Protein AF-A0A351YB66-F1 (afdb_monomer)

Structure (mmCIF, N/CA/C/O backbone):
data_AF-A0A351YB66-F1
#
_entry.id   AF-A0A351YB66-F1
#
loop_
_atom_site.group_PDB
_atom_site.id
_atom_site.type_symbol
_atom_site.label_atom_id
_atom_site.label_alt_id
_atom_site.label_comp_id
_atom_site.label_asym_id
_atom_site.label_entity_id
_atom_site.label_seq_id
_atom_s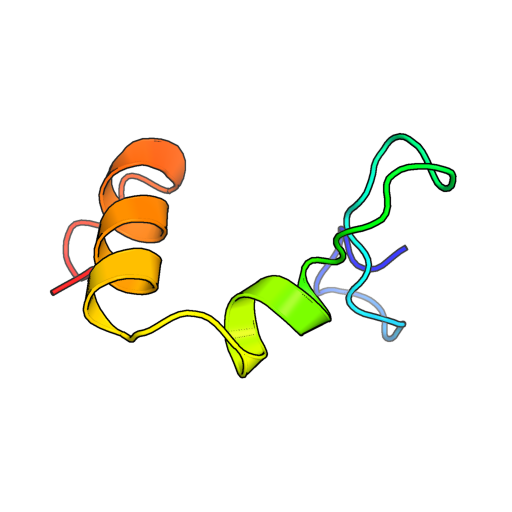ite.pdbx_PDB_ins_code
_atom_site.Car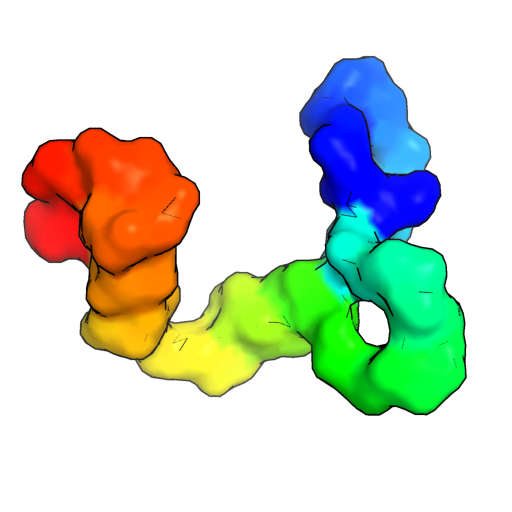tn_x
_atom_site.Cartn_y
_atom_site.Cartn_z
_atom_site.occupancy
_atom_site.B_iso_or_equiv
_atom_site.auth_seq_id
_atom_site.auth_comp_id
_atom_site.auth_asym_id
_atom_site.auth_atom_id
_atom_site.pdbx_PDB_model_num
ATOM 1 N N . ARG A 1 1 ? 6.761 -3.878 -11.512 1.00 83.75 1 ARG A N 1
ATOM 2 C CA . ARG A 1 1 ? 6.812 -4.039 -10.031 1.00 83.75 1 ARG A CA 1
ATOM 3 C C . ARG A 1 1 ? 5.762 -3.188 -9.304 1.00 83.75 1 ARG A C 1
ATOM 5 O O . ARG A 1 1 ? 5.709 -3.259 -8.085 1.00 83.75 1 ARG A O 1
ATOM 12 N N . GLY A 1 2 ? 4.964 -2.384 -10.017 1.00 92.12 2 GLY A N 1
ATOM 13 C CA . GLY A 1 2 ? 3.900 -1.594 -9.397 1.00 92.12 2 GLY A CA 1
ATOM 14 C C . GLY A 1 2 ? 4.359 -0.315 -8.697 1.00 92.12 2 GLY A C 1
ATOM 15 O O . GLY A 1 2 ? 3.543 0.294 -8.038 1.00 92.12 2 GLY A O 1
ATOM 16 N N . PHE A 1 3 ? 5.627 0.107 -8.825 1.00 95.00 3 PHE A N 1
ATOM 17 C CA . PHE A 1 3 ? 6.106 1.387 -8.264 1.00 95.00 3 PHE A CA 1
ATOM 18 C C . PHE A 1 3 ? 5.737 2.610 -9.112 1.00 95.00 3 PHE A C 1
ATOM 20 O O . PHE A 1 3 ? 5.768 3.728 -8.618 1.00 95.00 3 PHE A O 1
ATOM 27 N N . SER A 1 4 ? 5.447 2.410 -10.398 1.00 94.38 4 SER A N 1
ATOM 28 C CA . SER A 1 4 ? 5.044 3.480 -11.306 1.00 94.38 4 SER A CA 1
ATOM 29 C C . SER A 1 4 ? 3.585 3.291 -11.675 1.00 94.38 4 SER A C 1
ATOM 31 O O . SER A 1 4 ? 3.171 2.169 -11.953 1.00 94.38 4 SER A O 1
ATOM 33 N N . PHE A 1 5 ? 2.852 4.397 -11.732 1.00 93.31 5 PHE A N 1
ATOM 34 C CA . PHE A 1 5 ? 1.497 4.462 -12.274 1.00 93.31 5 PHE A CA 1
ATOM 35 C C . PHE A 1 5 ? 1.475 4.572 -13.809 1.00 93.31 5 PHE A C 1
ATOM 37 O O . PHE A 1 5 ? 0.417 4.460 -14.412 1.00 93.31 5 PHE A O 1
ATOM 44 N N . ARG A 1 6 ? 2.625 4.821 -14.458 1.00 95.31 6 ARG A N 1
ATOM 45 C CA . ARG A 1 6 ? 2.703 5.087 -15.910 1.00 95.31 6 ARG A CA 1
ATOM 46 C C . ARG A 1 6 ? 2.529 3.840 -16.773 1.00 95.31 6 ARG A C 1
ATOM 48 O O . ARG A 1 6 ? 2.206 3.965 -17.947 1.00 95.31 6 ARG A O 1
ATOM 55 N N . PHE A 1 7 ? 2.809 2.667 -16.217 1.00 92.81 7 PHE A N 1
ATOM 56 C CA . PHE A 1 7 ? 2.795 1.399 -16.935 1.00 92.81 7 PHE A CA 1
ATOM 57 C C . PHE A 1 7 ? 1.986 0.384 -16.143 1.00 92.81 7 PHE A C 1
ATOM 59 O O . PHE A 1 7 ? 2.107 0.320 -14.917 1.00 92.81 7 PHE A O 1
ATOM 66 N N . GLU A 1 8 ? 1.213 -0.440 -16.842 1.00 92.31 8 GLU A N 1
ATOM 67 C CA . GLU A 1 8 ? 0.452 -1.506 -16.204 1.00 92.31 8 GLU A CA 1
ATOM 68 C C . GLU A 1 8 ? 1.359 -2.561 -15.559 1.00 92.31 8 GLU A C 1
ATOM 70 O O . GLU A 1 8 ? 2.463 -2.875 -16.017 1.00 92.31 8 GLU A O 1
ATOM 75 N N . GLY A 1 9 ? 0.877 -3.136 -14.461 1.00 91.75 9 GLY A N 1
ATOM 76 C CA . GLY A 1 9 ? 1.531 -4.248 -13.793 1.00 91.75 9 GLY A CA 1
ATOM 77 C C . GLY A 1 9 ? 0.950 -4.524 -12.413 1.00 91.75 9 GLY A C 1
ATOM 78 O O . GLY A 1 9 ? 0.207 -3.724 -11.855 1.00 91.75 9 GLY A O 1
ATOM 79 N N . LYS A 1 10 ? 1.332 -5.668 -11.835 1.00 93.56 10 LYS A N 1
ATOM 80 C CA . LYS A 1 10 ? 0.900 -6.058 -10.485 1.00 93.56 10 LYS A CA 1
ATOM 81 C C . LYS A 1 10 ? 1.303 -5.000 -9.450 1.00 93.56 10 LYS A C 1
ATOM 83 O O . LYS A 1 10 ? 2.477 -4.600 -9.412 1.00 93.56 10 LYS A O 1
ATOM 88 N N . LEU A 1 11 ? 0.352 -4.615 -8.595 1.00 95.62 11 LEU A N 1
ATOM 89 C CA . LEU A 1 11 ? 0.528 -3.681 -7.478 1.00 95.62 11 LEU A CA 1
ATOM 90 C C . LEU A 1 11 ? 1.301 -4.353 -6.326 1.00 95.62 11 LEU A C 1
ATOM 92 O O . LEU A 1 11 ? 0.761 -4.696 -5.283 1.00 95.62 11 LEU A O 1
ATOM 96 N N . ASP A 1 12 ? 2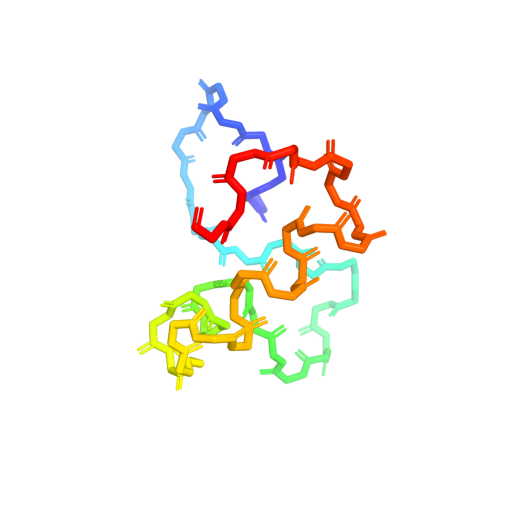.586 -4.612 -6.559 1.00 95.69 12 ASP A N 1
ATOM 97 C CA . ASP A 1 12 ? 3.465 -5.281 -5.597 1.00 95.69 12 ASP A CA 1
ATOM 98 C C . ASP A 1 12 ? 4.141 -4.262 -4.662 1.00 95.69 12 ASP A C 1
ATOM 100 O O . ASP A 1 12 ? 3.956 -4.321 -3.450 1.00 95.69 12 ASP A O 1
ATOM 104 N N . MET A 1 13 ? 4.896 -3.309 -5.228 1.00 96.00 13 MET A N 1
ATOM 105 C CA . MET A 1 13 ? 5.661 -2.263 -4.521 1.00 96.00 13 MET A CA 1
ATOM 106 C C . MET A 1 13 ? 6.654 -2.747 -3.439 1.00 96.00 13 MET A C 1
ATOM 108 O O . MET A 1 13 ? 7.284 -1.925 -2.776 1.00 96.00 13 MET A O 1
ATOM 112 N N . ARG A 1 14 ? 6.902 -4.054 -3.264 1.00 96.62 14 ARG A N 1
ATOM 113 C CA . ARG A 1 14 ? 7.954 -4.526 -2.347 1.00 96.62 14 ARG A CA 1
ATOM 114 C C . ARG A 1 14 ? 9.329 -4.326 -2.960 1.00 96.62 14 ARG A C 1
ATOM 116 O O . ARG A 1 14 ? 9.572 -4.765 -4.087 1.00 96.62 14 ARG A O 1
ATOM 123 N N . MET A 1 15 ? 10.275 -3.773 -2.197 1.00 94.44 15 MET A N 1
ATOM 124 C CA . MET A 1 15 ? 11.698 -3.759 -2.573 1.00 94.44 15 MET A CA 1
ATOM 125 C C . MET A 1 15 ? 12.326 -5.160 -2.487 1.00 94.44 15 MET A C 1
ATOM 127 O O . MET A 1 15 ? 13.014 -5.577 -3.419 1.00 94.44 15 MET A O 1
ATOM 131 N N . ASN A 1 16 ? 12.017 -5.913 -1.426 1.00 95.50 16 ASN A N 1
ATOM 132 C CA . ASN A 1 16 ? 12.401 -7.314 -1.245 1.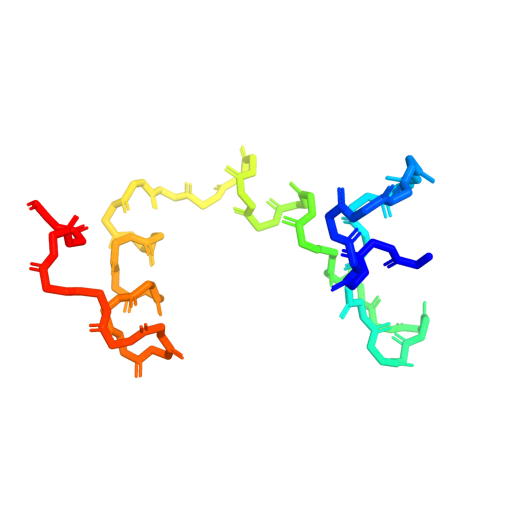00 95.50 16 ASN A CA 1
ATOM 133 C C . ASN A 1 16 ? 11.233 -8.244 -1.615 1.00 95.50 16 ASN A C 1
ATOM 135 O O . ASN A 1 16 ? 10.229 -8.287 -0.907 1.00 95.50 16 ASN A O 1
ATOM 139 N N . LYS A 1 17 ? 11.382 -9.041 -2.681 1.00 89.25 17 LYS A N 1
ATOM 140 C CA . LYS A 1 17 ? 10.339 -9.974 -3.156 1.00 89.25 17 LYS A CA 1
ATOM 141 C C . LYS A 1 17 ? 10.030 -11.127 -2.195 1.00 89.25 17 LYS A C 1
ATOM 143 O O . LYS A 1 17 ? 9.019 -11.792 -2.374 1.00 89.25 17 LYS A O 1
ATOM 148 N N . ARG A 1 18 ? 10.894 -11.376 -1.205 1.00 93.38 18 ARG A N 1
ATOM 149 C CA . ARG A 1 18 ? 10.664 -12.384 -0.160 1.00 93.38 18 ARG A CA 1
ATOM 150 C C . ARG A 1 18 ? 9.808 -11.863 0.998 1.00 93.38 18 ARG A C 1
ATOM 152 O O . ARG A 1 18 ? 9.403 -12.658 1.833 1.00 93.38 18 ARG A O 1
ATOM 159 N N . SER A 1 19 ? 9.551 -10.553 1.071 1.00 91.31 19 SER A N 1
ATOM 160 C CA . SER A 1 19 ? 8.618 -9.991 2.058 1.00 91.31 19 SER A CA 1
ATOM 161 C C . SER A 1 19 ? 7.194 -10.459 1.753 1.00 91.31 19 SER A C 1
ATOM 163 O O . SER A 1 19 ? 6.825 -10.493 0.588 1.00 91.31 19 SER A O 1
ATOM 165 N N . GLY A 1 20 ? 6.391 -10.816 2.755 1.00 92.62 20 GLY A N 1
ATOM 166 C CA . GLY A 1 20 ? 5.074 -11.437 2.543 1.00 92.62 20 GLY A CA 1
ATOM 167 C C . GLY A 1 20 ? 3.949 -10.492 2.107 1.00 92.62 20 GLY A C 1
ATOM 168 O O . GLY A 1 20 ? 2.959 -10.965 1.569 1.00 92.62 20 GLY A O 1
ATOM 169 N N . LEU A 1 21 ? 4.095 -9.180 2.308 1.00 95.94 21 LEU A N 1
ATOM 170 C CA . LEU A 1 21 ? 2.997 -8.215 2.173 1.00 95.94 21 LEU A CA 1
ATOM 171 C C . LEU A 1 21 ? 3.163 -7.329 0.932 1.00 95.94 21 LEU A C 1
ATOM 173 O O . LEU A 1 21 ? 4.151 -6.597 0.838 1.00 95.94 21 LEU A O 1
ATOM 177 N N . THR A 1 22 ? 2.215 -7.379 -0.006 1.00 97.06 22 THR A N 1
ATOM 178 C CA . THR A 1 22 ? 2.189 -6.501 -1.189 1.00 97.06 22 THR A CA 1
ATOM 179 C C . THR A 1 22 ? 1.357 -5.240 -0.955 1.00 97.06 22 THR A C 1
ATOM 181 O O . THR A 1 22 ? 0.506 -5.196 -0.069 1.00 97.06 22 THR A O 1
ATOM 184 N N . ALA A 1 23 ? 1.555 -4.211 -1.783 1.00 96.81 23 ALA A N 1
ATOM 185 C CA . ALA A 1 23 ? 0.674 -3.042 -1.778 1.00 96.81 23 ALA A CA 1
ATOM 186 C C . ALA A 1 23 ? -0.783 -3.402 -2.119 1.00 96.81 23 ALA A C 1
ATOM 188 O O . ALA A 1 23 ? -1.693 -2.820 -1.534 1.00 96.81 23 ALA A O 1
ATOM 189 N N . ALA A 1 24 ? -1.015 -4.384 -2.999 1.00 97.19 24 ALA A N 1
ATOM 190 C CA . ALA A 1 24 ? -2.353 -4.902 -3.278 1.00 97.19 24 ALA A CA 1
ATOM 191 C C . ALA A 1 24 ? -3.013 -5.494 -2.025 1.00 97.19 24 ALA A C 1
ATOM 193 O O . ALA A 1 24 ? -4.191 -5.243 -1.787 1.00 97.19 24 ALA A O 1
ATOM 194 N N . ASP A 1 25 ? -2.267 -6.237 -1.206 1.00 97.38 25 ASP A N 1
ATOM 195 C CA . ASP A 1 25 ? -2.796 -6.780 0.048 1.00 97.38 25 ASP A CA 1
ATOM 196 C C . ASP A 1 25 ? -3.159 -5.645 1.007 1.00 97.38 25 ASP A C 1
ATOM 198 O O . ASP A 1 25 ? -4.242 -5.645 1.584 1.00 97.38 25 ASP A O 1
ATOM 202 N N . VAL A 1 26 ? -2.292 -4.636 1.136 1.00 97.06 26 VAL A N 1
ATOM 203 C CA . VAL A 1 26 ? -2.520 -3.480 2.016 1.00 97.06 26 VAL A CA 1
ATOM 204 C C . VAL A 1 26 ? -3.824 -2.763 1.667 1.00 97.06 26 VAL A C 1
ATOM 206 O O . VAL A 1 26 ? -4.676 -2.616 2.538 1.00 97.06 26 VAL A O 1
ATOM 209 N N . VAL A 1 27 ? -4.016 -2.354 0.409 1.00 96.75 27 VAL A N 1
ATOM 210 C CA . VAL A 1 27 ? -5.199 -1.560 0.019 1.00 96.75 27 VAL A CA 1
ATOM 211 C C . VAL A 1 27 ? -6.504 -2.355 0.056 1.00 96.75 27 VAL A C 1
ATOM 213 O O . VAL A 1 27 ? -7.554 -1.765 0.270 1.00 96.75 27 VAL A O 1
ATOM 216 N N . ASN A 1 28 ? -6.447 -3.678 -0.130 1.00 97.25 28 ASN A N 1
ATOM 217 C CA . ASN A 1 28 ? -7.642 -4.525 -0.149 1.00 97.25 28 ASN A CA 1
ATOM 218 C C . ASN A 1 28 ? -8.016 -5.099 1.227 1.00 97.25 28 ASN A C 1
ATOM 220 O O . ASN A 1 28 ? -9.141 -5.562 1.392 1.00 97.25 28 ASN A O 1
ATOM 224 N N . THR A 1 29 ? -7.095 -5.126 2.199 1.00 97.75 29 THR A N 1
ATOM 225 C CA . THR A 1 29 ? -7.327 -5.789 3.502 1.00 97.75 29 THR A CA 1
ATOM 226 C C . THR A 1 29 ? -7.309 -4.849 4.699 1.00 97.75 29 THR A C 1
ATOM 228 O O . THR A 1 29 ? -7.824 -5.201 5.761 1.00 97.75 29 THR A O 1
ATOM 231 N N . TYR A 1 30 ? -6.694 -3.671 4.586 1.00 97.75 30 TYR A N 1
ATOM 232 C CA . TYR A 1 30 ? -6.633 -2.735 5.702 1.00 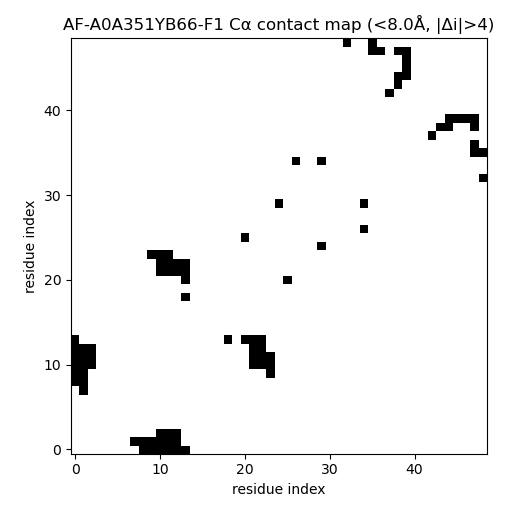97.75 30 TYR A CA 1
ATOM 233 C C . TYR A 1 30 ? -7.955 -1.977 5.829 1.00 97.75 30 TYR A C 1
ATOM 235 O O . TYR A 1 30 ? -8.572 -1.607 4.836 1.00 97.75 30 TYR A O 1
ATOM 243 N N . ALA A 1 31 ? -8.369 -1.716 7.071 1.00 97.81 31 ALA A N 1
ATOM 244 C CA . ALA A 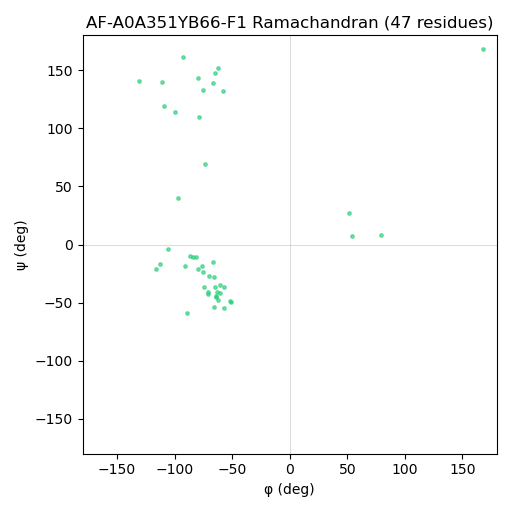1 31 ? -9.499 -0.837 7.339 1.00 97.81 31 ALA A CA 1
ATOM 245 C C . ALA A 1 31 ? -9.214 0.584 6.831 1.00 97.81 31 ALA A C 1
ATOM 247 O O . ALA A 1 31 ? -8.062 1.032 6.837 1.00 97.81 31 ALA A O 1
ATOM 248 N N . GLU A 1 32 ? -10.273 1.304 6.470 1.00 96.38 32 GLU A N 1
ATOM 249 C CA . GLU A 1 32 ? -10.206 2.677 5.963 1.00 96.38 32 GLU A CA 1
ATOM 250 C C . GLU A 1 32 ? -9.396 3.598 6.883 1.00 96.38 32 GLU A C 1
ATOM 252 O O . GLU A 1 32 ? -8.453 4.237 6.428 1.00 96.38 32 GLU A O 1
ATOM 257 N N . GLU A 1 33 ? -9.664 3.577 8.192 1.00 96.12 33 GLU A N 1
ATOM 258 C CA . GLU A 1 33 ? -8.932 4.387 9.176 1.00 96.12 33 GLU A CA 1
ATOM 259 C C . GLU A 1 33 ? -7.419 4.112 9.150 1.00 96.12 33 GLU A C 1
ATOM 261 O O . GLU A 1 33 ? -6.587 5.013 9.286 1.00 96.12 33 GLU A O 1
ATOM 266 N N . ARG A 1 34 ? -7.029 2.853 8.931 1.00 96.75 34 ARG A N 1
ATOM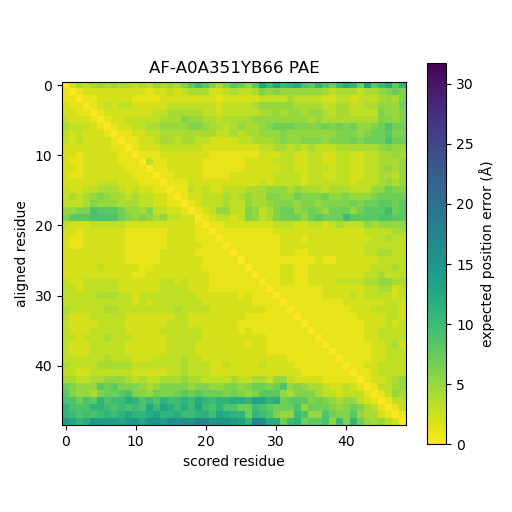 267 C CA . ARG A 1 34 ? -5.617 2.482 8.850 1.00 96.75 34 ARG A CA 1
ATOM 268 C C . ARG A 1 34 ? -4.991 3.008 7.556 1.00 96.75 34 ARG A C 1
ATOM 270 O O . ARG A 1 34 ? -3.863 3.492 7.598 1.00 96.75 34 ARG A O 1
ATOM 277 N N . LEU A 1 35 ? -5.702 2.934 6.431 1.00 96.50 35 LEU A N 1
ATOM 278 C CA . LEU A 1 35 ? -5.248 3.500 5.157 1.00 96.50 35 LEU A CA 1
ATOM 279 C C . LEU A 1 35 ? -5.127 5.026 5.238 1.00 96.50 35 LEU A C 1
ATOM 281 O O . LEU A 1 35 ? -4.086 5.566 4.871 1.00 96.50 35 LEU A O 1
ATOM 285 N N . ALA A 1 36 ? -6.125 5.696 5.817 1.00 95.94 36 ALA A N 1
ATOM 286 C CA . ALA A 1 36 ? -6.114 7.122 6.122 1.00 95.94 36 ALA A CA 1
ATOM 287 C C . ALA A 1 36 ? -4.854 7.521 6.902 1.00 95.94 36 ALA A C 1
ATOM 289 O O . ALA A 1 36 ? -4.117 8.419 6.497 1.00 95.94 36 ALA A O 1
ATOM 290 N N . ASN A 1 37 ? -4.537 6.793 7.975 1.00 95.50 37 ASN A N 1
ATOM 291 C CA . ASN A 1 37 ? -3.339 7.051 8.772 1.00 95.50 37 ASN A CA 1
ATOM 292 C C . ASN A 1 37 ? -2.041 6.847 7.971 1.00 95.50 37 ASN A C 1
ATOM 294 O O . ASN A 1 37 ? -1.127 7.658 8.092 1.00 95.50 37 ASN A O 1
ATOM 298 N N . ILE A 1 38 ? -1.951 5.812 7.128 1.00 95.75 38 ILE A N 1
ATOM 299 C CA . ILE A 1 38 ? -0.777 5.584 6.264 1.00 95.75 38 ILE A CA 1
ATOM 300 C C . ILE A 1 38 ? -0.595 6.751 5.287 1.00 95.75 38 ILE A C 1
ATOM 302 O O . ILE A 1 38 ? 0.504 7.290 5.163 1.00 95.75 38 ILE A O 1
ATOM 306 N N . PHE A 1 39 ? -1.669 7.163 4.615 1.00 95.25 39 PHE A N 1
ATOM 307 C CA . PHE A 1 39 ? -1.654 8.270 3.662 1.00 95.25 39 PHE A CA 1
ATOM 308 C C . PHE A 1 39 ? -1.331 9.611 4.325 1.00 95.25 39 PHE A C 1
ATOM 310 O O . PHE A 1 39 ? -0.591 10.411 3.753 1.00 95.25 39 PHE A O 1
ATOM 317 N N . HIS A 1 40 ? -1.816 9.832 5.546 1.00 94.38 40 HIS A N 1
ATOM 318 C CA . HIS A 1 40 ? -1.491 11.012 6.336 1.00 94.38 40 HIS A CA 1
ATOM 319 C C . HIS A 1 40 ? -0.008 11.050 6.729 1.00 94.38 40 HIS A C 1
ATOM 321 O O . HIS A 1 40 ? 0.680 12.031 6.460 1.00 94.38 40 HIS A O 1
ATOM 327 N N . LEU A 1 41 ? 0.484 9.971 7.349 1.00 94.69 41 LEU A N 1
ATOM 328 C CA . LEU A 1 41 ? 1.812 9.920 7.964 1.00 94.69 41 LEU A CA 1
ATOM 329 C C . LEU A 1 41 ? 2.944 9.815 6.940 1.00 94.69 41 LEU A C 1
ATOM 331 O O . LEU A 1 41 ? 4.010 10.381 7.156 1.00 94.69 41 LEU A O 1
ATOM 335 N N . TYR A 1 42 ? 2.730 9.075 5.849 1.00 95.50 42 TYR A N 1
ATOM 336 C CA . TYR A 1 42 ? 3.784 8.769 4.875 1.00 95.50 42 TYR A CA 1
ATOM 337 C C . TYR A 1 42 ? 3.569 9.418 3.506 1.00 95.50 42 TYR A C 1
ATOM 339 O O . TYR A 1 42 ? 4.505 9.468 2.713 1.00 95.50 42 TYR A O 1
ATOM 347 N N . GLY A 1 43 ? 2.352 9.882 3.209 1.00 91.94 43 GLY A N 1
ATOM 348 C CA . GLY A 1 43 ? 2.020 10.558 1.952 1.00 91.94 43 GLY A CA 1
ATOM 349 C C . GLY A 1 43 ? 1.842 12.070 2.081 1.00 91.94 43 GLY A C 1
ATOM 350 O O . GLY A 1 43 ? 1.581 12.718 1.072 1.00 91.94 43 GLY A O 1
ATOM 351 N N . GLU A 1 44 ? 1.922 12.618 3.301 1.00 91.44 44 GLU A N 1
ATOM 352 C CA . GLU A 1 44 ? 1.633 14.029 3.616 1.00 91.44 44 GLU A CA 1
ATOM 353 C C . GLU A 1 44 ? 0.264 14.499 3.077 1.00 9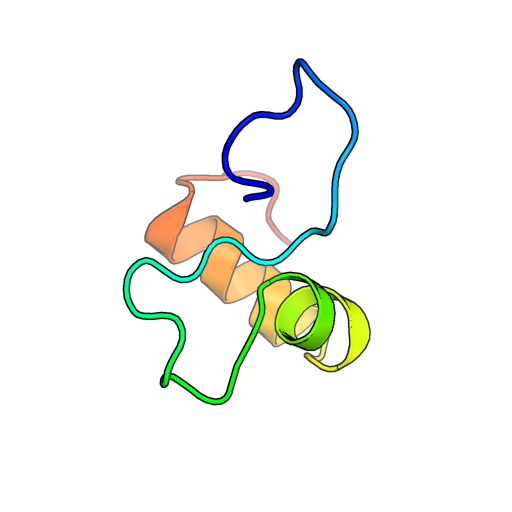1.44 44 GLU A C 1
ATOM 355 O O . GLU A 1 44 ? 0.033 15.679 2.793 1.00 91.44 44 GLU A O 1
ATOM 360 N N . LEU A 1 45 ? -0.682 13.563 2.935 1.00 87.31 45 LEU A N 1
ATOM 361 C CA . LEU A 1 45 ? -2.002 13.833 2.382 1.00 87.31 45 LEU A CA 1
ATOM 362 C C . LEU A 1 45 ? -2.887 14.484 3.447 1.00 87.31 45 LEU A C 1
ATOM 364 O O . LEU A 1 45 ? -3.334 13.839 4.400 1.00 87.31 45 LEU A O 1
ATOM 368 N N . LYS A 1 46 ? -3.180 15.775 3.259 1.00 81.50 46 LYS A N 1
ATOM 369 C CA . LYS A 1 46 ? -4.084 16.547 4.131 1.00 81.50 46 LYS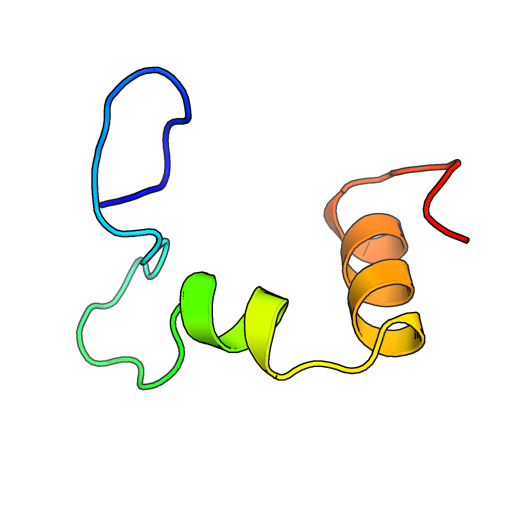 A CA 1
ATOM 370 C C . LYS A 1 46 ? -5.539 16.061 4.065 1.00 81.50 46 LYS A C 1
ATOM 372 O O . LYS A 1 46 ? -6.234 16.144 5.067 1.00 81.50 46 LYS A O 1
ATOM 377 N N . ASN A 1 47 ? -5.954 15.489 2.932 1.00 82.75 47 ASN A N 1
ATOM 378 C CA . ASN A 1 47 ? -7.305 14.955 2.696 1.00 82.75 47 ASN A CA 1
ATOM 379 C C . ASN A 1 47 ? -7.368 13.435 2.921 1.00 82.75 47 ASN A C 1
ATOM 381 O O . ASN A 1 47 ? -7.926 12.700 2.113 1.00 82.75 47 ASN A O 1
ATOM 385 N N . SER A 1 48 ? -6.686 12.943 3.950 1.00 74.81 48 SER A N 1
ATOM 386 C CA . SER A 1 48 ? -6.604 11.508 4.247 1.00 74.81 48 SER A CA 1
ATOM 387 C C . SER A 1 48 ? -7.759 10.994 5.107 1.00 74.81 48 SER A C 1
ATOM 389 O O . SER A 1 48 ? -7.869 9.785 5.264 1.00 74.81 48 SER A O 1
ATOM 391 N N . ARG A 1 49 ? -8.592 11.884 5.656 1.00 75.31 49 ARG A N 1
ATOM 392 C CA . ARG A 1 49 ? -9.761 11.598 6.494 1.00 75.31 49 ARG A CA 1
ATOM 393 C C . ARG A 1 49 ? -10.959 12.397 6.006 1.00 75.31 49 ARG A C 1
ATOM 395 O O . ARG A 1 49 ? -10.714 13.481 5.425 1.00 75.31 49 ARG A O 1
#

pLDDT: mean 93.29, std 5.26, range [74.81, 97.81]

Radius of gyration: 11.95 Å; Cα contacts (8 Å, |Δi|>4): 44; chains: 1; bounding box: 23×29×26 Å

Secondary structure (DSSP, 8-state):
--S-SSS-------SSTTSS--HHHHHHHS-HHHHHHHHHHHH--TT--

Foldseek 3Di:
DLPDPPDDDDQAPDPDPPDPDGPVCCVVPDDLVVQLVCCVPPVVDPPSD

Solvent-accessible surface area (backbone atoms only — not comparable to full-atom values): 3081 Å² total; per-residue (Å²): 100,36,80,52,90,89,57,91,62,63,50,31,59,56,90,56,84,85,58,90,72,36,50,50,54,49,74,75,68,52,54,66,71,57,50,23,48,48,36,34,76,77,60,70,36,86,80,34,118

Nearest PDB structures (foldseek):
  1n2x-assembly2_B  TM=9.794E-01  e=1.463E-01  Thermotoga maritima

Sequence (49 aa):
RGFSFRFEGKLDMRMNKRSGLTAADVVNTYAEERLANIFHLYGELKNSR

Mean predicted aligned error: 3.42 Å